Protein AF-A0A6M3JA55-F1 (afdb_monomer_lite)

Organism: NCBI:txid1070528

Foldseek 3Di:
DDDPPDDDPPPPPPDPPPPPPVPPPPPDPVVCPPPDPDDDPVNVPDPVNVVVVVVVVVVVVVVVVVVVVVVVVVVVVVVVVVVVVVVVVVVVVLVVLLVVLQVLLVVLLVCLVVDPDPDCRSVVSNVSSVCSNVVSVCSVVVVD

Radius of gyration: 35.01 Å; chains: 1; bounding box: 67×60×92 Å

pLDDT: mean 80.49, std 17.33, range [38.94, 96.62]

Secondary structure (DSSP, 8-state):
-----------------------------GGGTTS--SPPHHHHT-HHHHHHHHHHHHHHHHHHHHHHHHHHHHHHHHHHHHHHHHHHHHHHHHHHHHHHHHHHHHHHHHHGGG---SSSHHHHHHHHHHHHHHHHHHHHHHT-

Structure (mmCIF, N/CA/C/O backbone):
data_AF-A0A6M3JA55-F1
#
_entry.id   AF-A0A6M3JA55-F1
#
loop_
_atom_site.group_PDB
_atom_site.id
_atom_site.type_symbol
_atom_site.label_atom_id
_atom_site.label_alt_id
_atom_site.label_comp_id
_atom_site.label_asym_id
_atom_site.label_entity_id
_atom_site.label_seq_id
_atom_site.pdbx_PDB_ins_code
_atom_site.Cartn_x
_atom_site.Cartn_y
_atom_site.Cartn_z
_atom_site.occupancy
_atom_site.B_iso_or_equiv
_atom_site.auth_seq_id
_atom_site.auth_comp_id
_atom_site.auth_asym_id
_atom_site.auth_atom_id
_atom_site.pdbx_PDB_model_num
ATOM 1 N N . MET A 1 1 ? 15.552 -48.058 -23.854 1.00 38.94 1 MET A N 1
ATOM 2 C CA . MET A 1 1 ? 15.857 -47.638 -22.475 1.00 38.94 1 MET A CA 1
ATOM 3 C C . MET A 1 1 ? 15.820 -46.125 -22.479 1.00 38.94 1 MET A C 1
ATOM 5 O O . MET A 1 1 ? 16.683 -45.534 -23.103 1.00 38.94 1 MET A O 1
ATOM 9 N N . SER A 1 2 ? 14.646 -45.548 -22.254 1.00 44.78 2 SER A N 1
ATOM 10 C CA . SER A 1 2 ? 14.102 -45.167 -20.939 1.00 44.78 2 SER A CA 1
ATOM 11 C C . SER A 1 2 ? 14.480 -43.717 -20.673 1.00 44.78 2 SER A C 1
ATOM 13 O O . SER A 1 2 ? 15.647 -43.390 -20.516 1.00 44.78 2 SER A O 1
ATOM 15 N N . ILE A 1 3 ? 13.453 -42.883 -20.785 1.00 43.69 3 ILE A N 1
ATOM 16 C CA . ILE A 1 3 ? 13.431 -41.448 -20.543 1.00 43.69 3 ILE A CA 1
ATOM 17 C C . ILE A 1 3 ? 13.599 -41.263 -19.036 1.00 43.69 3 ILE A C 1
ATOM 19 O O . ILE A 1 3 ? 12.726 -41.697 -18.285 1.00 43.69 3 ILE A O 1
ATOM 23 N N . ASP A 1 4 ? 14.697 -40.645 -18.615 1.00 47.94 4 ASP A N 1
ATOM 24 C CA . ASP A 1 4 ? 14.838 -40.148 -17.250 1.00 47.94 4 ASP A CA 1
ATOM 25 C C . ASP A 1 4 ? 14.039 -38.840 -17.167 1.00 47.94 4 ASP A C 1
ATOM 27 O O . ASP A 1 4 ? 14.490 -37.768 -17.567 1.00 47.94 4 ASP A O 1
ATOM 31 N N . ASN A 1 5 ? 12.778 -38.977 -16.750 1.00 49.03 5 ASN A N 1
ATOM 32 C CA . ASN A 1 5 ? 11.976 -37.875 -16.239 1.00 49.03 5 ASN A CA 1
ATOM 33 C C . ASN A 1 5 ? 12.557 -37.518 -14.871 1.00 49.03 5 ASN A C 1
ATOM 35 O O . ASN A 1 5 ? 12.322 -38.244 -13.909 1.00 49.03 5 ASN A O 1
ATOM 39 N N . GLU A 1 6 ? 13.333 -36.439 -14.793 1.00 55.06 6 GLU A N 1
ATOM 40 C CA . GLU A 1 6 ? 13.647 -35.840 -13.501 1.00 55.06 6 GLU A CA 1
ATOM 41 C C . GLU A 1 6 ? 12.373 -35.209 -12.935 1.00 55.06 6 GLU A C 1
ATOM 43 O O . GLU A 1 6 ? 11.715 -34.377 -13.569 1.00 55.06 6 GLU A O 1
ATOM 48 N N . ASP A 1 7 ? 12.012 -35.712 -11.760 1.00 50.09 7 ASP A N 1
ATOM 49 C CA . ASP A 1 7 ? 10.853 -35.347 -10.973 1.00 50.09 7 ASP A CA 1
ATOM 50 C C . ASP A 1 7 ? 10.843 -33.842 -10.680 1.00 50.09 7 ASP A C 1
ATOM 52 O O . ASP A 1 7 ? 11.771 -33.273 -10.104 1.00 50.09 7 ASP A O 1
ATOM 56 N N . TYR A 1 8 ? 9.749 -33.192 -11.074 1.00 47.06 8 TYR A N 1
ATOM 57 C CA . TYR A 1 8 ? 9.390 -31.876 -10.575 1.00 47.06 8 TYR A CA 1
ATOM 58 C C . TYR A 1 8 ? 9.051 -32.019 -9.090 1.00 47.06 8 TYR A C 1
ATOM 60 O O . TYR A 1 8 ? 7.950 -32.453 -8.749 1.00 47.06 8 TYR A O 1
ATOM 68 N N . ASP A 1 9 ? 9.987 -31.641 -8.220 1.00 51.12 9 ASP A N 1
ATOM 69 C CA . ASP A 1 9 ? 9.715 -31.395 -6.806 1.00 51.12 9 ASP A CA 1
ATOM 70 C C . ASP A 1 9 ? 8.728 -30.224 -6.708 1.00 51.12 9 ASP A C 1
ATOM 72 O O . ASP A 1 9 ? 9.071 -29.039 -6.739 1.00 51.12 9 ASP A O 1
ATOM 76 N N . SER A 1 10 ? 7.447 -30.577 -6.672 1.00 53.84 10 SER A N 1
ATOM 77 C CA . SER A 1 10 ? 6.360 -29.698 -6.293 1.00 53.84 10 SER A CA 1
ATOM 78 C C . SER A 1 10 ? 6.483 -29.419 -4.797 1.00 53.84 10 SER A C 1
ATOM 80 O O . SER A 1 10 ? 5.834 -30.083 -3.984 1.00 53.84 10 SER A O 1
ATOM 82 N N . GLU A 1 11 ? 7.308 -28.442 -4.419 1.00 52.62 11 GLU A N 1
ATOM 83 C CA . GLU A 1 11 ? 7.148 -27.788 -3.122 1.00 52.62 11 GLU A CA 1
ATOM 84 C C . GLU A 1 11 ? 5.792 -27.080 -3.141 1.00 52.62 11 GLU A C 1
ATOM 86 O O . GLU A 1 11 ? 5.625 -25.976 -3.659 1.00 52.62 11 GLU A O 1
ATOM 91 N N . ALA A 1 12 ? 4.779 -27.794 -2.655 1.00 50.81 12 ALA A N 1
ATOM 92 C CA . ALA A 1 12 ? 3.484 -27.232 -2.356 1.00 50.81 12 ALA A CA 1
ATOM 93 C C . ALA A 1 12 ? 3.696 -26.119 -1.326 1.00 50.81 12 ALA A C 1
ATOM 95 O O . ALA A 1 12 ? 4.099 -26.381 -0.194 1.00 50.81 12 ALA A O 1
ATOM 96 N N . ASP A 1 13 ? 3.437 -24.888 -1.756 1.00 51.62 13 ASP A N 1
ATOM 97 C CA . ASP A 1 13 ? 3.311 -23.707 -0.913 1.00 51.62 13 ASP A CA 1
ATOM 98 C C . ASP A 1 13 ? 2.246 -24.002 0.153 1.00 51.62 13 ASP A C 1
ATOM 100 O O . ASP A 1 13 ? 1.041 -24.020 -0.115 1.00 51.62 13 ASP A O 1
ATOM 104 N N . VAL A 1 14 ? 2.700 -24.374 1.350 1.00 63.38 14 VAL A N 1
ATOM 105 C CA . VAL A 1 14 ? 1.822 -24.587 2.494 1.00 63.38 14 VAL A CA 1
ATOM 106 C C . VAL A 1 14 ? 1.384 -23.201 2.943 1.00 63.38 14 VAL A C 1
ATOM 108 O O . VAL A 1 14 ? 2.112 -22.522 3.669 1.00 63.38 1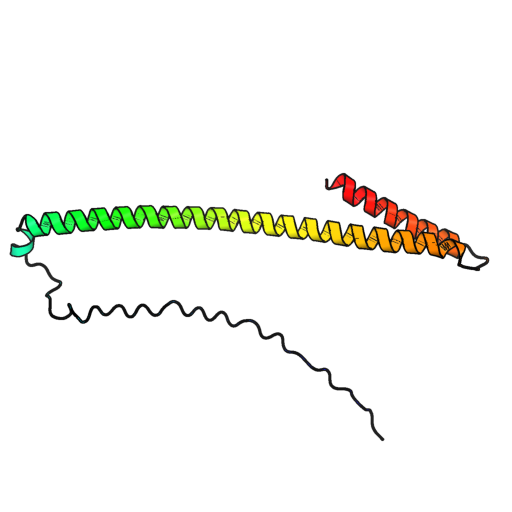4 VAL A O 1
ATOM 111 N N . GLU A 1 15 ? 0.189 -22.782 2.515 1.00 51.03 15 GLU A N 1
ATOM 112 C CA . GLU A 1 15 ? -0.483 -21.620 3.097 1.00 51.03 15 GLU A CA 1
ATOM 113 C C . GLU A 1 15 ? -0.423 -21.748 4.627 1.00 51.03 15 GLU A C 1
ATOM 115 O O . GLU A 1 15 ? -0.775 -22.810 5.164 1.00 51.03 15 GLU A O 1
ATOM 120 N N . PRO A 1 16 ? 0.010 -20.711 5.370 1.00 50.66 16 PRO A N 1
ATOM 121 C CA . PRO A 1 16 ? -0.103 -20.753 6.810 1.00 50.66 16 PRO A CA 1
ATOM 122 C C . PRO A 1 16 ? -1.596 -20.786 7.108 1.00 50.66 16 PRO A C 1
ATOM 124 O O . PRO A 1 16 ? -2.296 -19.783 6.957 1.00 50.66 16 PRO A O 1
ATOM 127 N N . ALA A 1 17 ? -2.088 -21.961 7.501 1.00 50.03 17 ALA A N 1
ATOM 128 C CA . ALA A 1 17 ? -3.404 -22.104 8.079 1.00 50.03 17 ALA A CA 1
ATOM 129 C C . ALA A 1 17 ? -3.480 -21.075 9.204 1.00 50.03 17 ALA A C 1
ATOM 131 O O . ALA A 1 17 ? -2.792 -21.196 10.221 1.00 50.03 17 ALA A O 1
ATOM 132 N N . SER A 1 18 ? -4.273 -20.030 8.976 1.00 47.06 18 SER A N 1
ATOM 133 C CA . SER A 1 18 ? -4.676 -19.080 9.995 1.00 47.06 18 SER A CA 1
ATOM 134 C C . SER A 1 18 ? -5.485 -19.869 11.015 1.00 47.06 18 SER A C 1
ATOM 136 O O . SER A 1 18 ? -6.711 -19.950 10.958 1.00 47.06 18 SER A O 1
ATOM 138 N N . ALA A 1 19 ? -4.777 -20.532 11.926 1.00 51.03 19 ALA A N 1
ATOM 139 C CA . ALA A 1 19 ? -5.308 -20.946 13.197 1.00 51.03 19 ALA A CA 1
ATOM 140 C C . ALA A 1 19 ? -5.547 -19.654 13.979 1.00 51.03 19 ALA A C 1
ATOM 142 O O . ALA A 1 19 ? -4.778 -19.273 14.860 1.00 51.03 19 ALA A O 1
ATOM 143 N N . GLU A 1 20 ? -6.639 -18.968 13.646 1.00 53.62 20 GLU A N 1
ATOM 144 C CA . GLU A 1 20 ? -7.366 -18.186 14.629 1.00 53.62 20 GLU A CA 1
ATOM 145 C C . GLU A 1 20 ? -7.901 -19.171 15.678 1.00 53.62 20 GLU A C 1
ATOM 147 O O . GLU A 1 20 ? -9.094 -19.455 15.766 1.00 53.62 20 GLU A O 1
ATOM 152 N N . GLU A 1 21 ? -7.012 -19.695 16.524 1.00 51.03 21 GLU A N 1
ATOM 153 C CA . GLU A 1 21 ? -7.396 -19.996 17.893 1.00 51.03 21 GLU A CA 1
ATOM 154 C C . GLU A 1 21 ? -7.663 -18.644 18.551 1.00 51.03 21 GLU A C 1
ATOM 156 O O . GLU A 1 21 ? -6.829 -18.061 19.245 1.00 51.03 21 GLU A O 1
ATOM 161 N N . ALA A 1 22 ? -8.871 -18.125 18.311 1.00 55.00 22 ALA A N 1
ATOM 162 C CA . ALA A 1 22 ? -9.489 -17.215 19.250 1.00 55.00 22 ALA A CA 1
ATOM 163 C C . ALA A 1 22 ? -9.284 -17.840 20.637 1.00 55.00 22 ALA A C 1
ATOM 165 O O . ALA A 1 22 ? -9.615 -19.020 20.813 1.00 55.00 22 ALA A O 1
ATOM 166 N N . PRO A 1 23 ? -8.703 -17.119 21.614 1.00 54.03 23 PRO A N 1
ATOM 167 C CA . PRO A 1 23 ? -8.445 -17.707 22.911 1.00 54.03 23 PRO A CA 1
ATOM 168 C C . PRO A 1 23 ? -9.779 -18.233 23.424 1.00 54.03 23 PRO A C 1
ATOM 170 O O . PRO A 1 23 ? -10.734 -17.469 23.578 1.00 54.03 23 PRO A O 1
ATOM 173 N N . HIS A 1 24 ? -9.868 -19.546 23.644 1.00 54.41 24 HIS A N 1
ATOM 174 C CA . HIS A 1 24 ? -10.991 -20.153 24.335 1.00 54.41 24 HIS A CA 1
ATOM 175 C C . HIS A 1 24 ? -11.020 -19.553 25.741 1.00 54.41 24 HIS A C 1
ATOM 177 O O . HIS A 1 24 ? -10.433 -20.088 26.684 1.00 54.41 24 HIS A O 1
ATOM 183 N N . ILE A 1 25 ? -11.700 -18.417 25.892 1.00 58.25 25 ILE A N 1
ATOM 184 C CA . ILE A 1 25 ? -12.013 -17.842 27.187 1.00 58.25 25 ILE A CA 1
ATOM 185 C C . ILE A 1 25 ? -13.006 -18.823 27.800 1.00 58.25 25 ILE A C 1
ATOM 187 O O . ILE A 1 25 ? -14.217 -18.714 27.617 1.00 58.25 25 ILE A O 1
ATOM 191 N N . LYS A 1 26 ? -12.491 -19.827 28.519 1.00 55.53 26 LYS A N 1
ATOM 192 C CA . LYS A 1 26 ? -13.270 -20.650 29.444 1.00 55.53 26 LYS A CA 1
ATOM 193 C C . LYS A 1 26 ? -13.756 -19.733 30.564 1.00 55.53 26 LYS A C 1
ATOM 195 O O . LYS A 1 26 ? -13.240 -19.747 31.678 1.00 55.53 26 LYS A O 1
ATOM 200 N N . SER A 1 27 ? -14.759 -18.913 30.268 1.00 61.44 27 SER A N 1
ATOM 201 C CA . SER A 1 27 ? -15.501 -18.172 31.271 1.00 61.44 27 SER A CA 1
ATOM 202 C C . SER A 1 27 ? -16.433 -19.156 31.953 1.00 61.44 27 SER A C 1
ATOM 204 O O . SER A 1 27 ? -17.610 -19.282 31.637 1.00 61.44 27 SER A O 1
ATOM 206 N N . SER A 1 28 ? -15.897 -19.896 32.911 1.00 56.88 28 SER A N 1
ATOM 207 C CA . SER A 1 28 ? -16.742 -20.401 33.975 1.00 56.88 28 SER A CA 1
ATOM 208 C C . SER A 1 28 ? -16.093 -19.984 35.274 1.00 56.88 28 SER A C 1
ATOM 210 O O . SER A 1 28 ? -15.200 -20.653 35.797 1.00 56.88 28 SER A O 1
ATOM 212 N N . ARG A 1 29 ? -16.554 -18.850 35.801 1.00 59.53 29 ARG A N 1
ATOM 213 C CA . ARG A 1 29 ? -16.411 -18.474 37.208 1.00 59.53 29 ARG A CA 1
ATOM 214 C C . ARG A 1 29 ? -17.176 -19.505 38.065 1.00 59.53 29 ARG A C 1
ATOM 216 O O . ARG A 1 29 ? -18.155 -19.186 38.725 1.00 59.53 29 ARG A O 1
ATOM 223 N N . LYS A 1 30 ? -16.741 -20.774 38.054 1.00 59.25 30 LYS A N 1
ATOM 224 C CA . LYS A 1 30 ? -17.319 -21.880 38.842 1.00 59.25 30 LYS A CA 1
ATOM 225 C C . LYS A 1 30 ? -17.316 -21.565 40.339 1.00 59.25 30 LYS A C 1
ATOM 227 O O . LYS A 1 30 ? -18.211 -22.017 41.047 1.00 59.25 30 LYS A O 1
ATOM 232 N N . ALA A 1 31 ? -16.377 -20.731 40.790 1.00 59.28 31 ALA A N 1
ATOM 233 C CA . ALA A 1 31 ? -16.273 -20.244 42.163 1.00 59.28 31 ALA A CA 1
ATOM 234 C C . ALA A 1 31 ? -17.512 -19.467 42.656 1.00 59.28 31 ALA A C 1
ATOM 236 O O . ALA A 1 31 ? -17.760 -19.443 43.855 1.00 59.28 31 ALA A O 1
ATOM 237 N N . PHE A 1 32 ? -18.320 -18.894 41.754 1.00 56.81 32 PHE A N 1
ATOM 238 C CA . PHE A 1 32 ? -19.531 -18.137 42.102 1.00 56.81 32 PHE A CA 1
ATOM 239 C C . PHE A 1 32 ? -20.828 -18.830 41.665 1.00 56.81 32 PHE A C 1
ATOM 241 O O . PHE A 1 32 ? -21.899 -18.257 41.800 1.00 56.81 32 PHE A O 1
ATOM 248 N N . SER A 1 33 ? -20.758 -20.079 41.189 1.00 60.91 33 SER A N 1
ATOM 249 C CA . SER A 1 33 ? -21.935 -20.846 40.732 1.00 60.91 33 SER A CA 1
ATOM 250 C C . SER A 1 33 ? -22.994 -21.094 41.816 1.00 60.91 33 SER A C 1
ATOM 252 O O . SER A 1 33 ? -24.127 -21.430 41.494 1.00 60.91 33 SER A O 1
ATOM 254 N N . LYS A 1 34 ? -22.628 -20.929 43.095 1.00 57.50 34 LYS A N 1
ATOM 255 C CA . LYS A 1 34 ? -23.522 -21.053 44.256 1.00 57.50 34 LYS A CA 1
ATOM 256 C C . LYS A 1 34 ? -24.022 -19.709 44.804 1.00 57.50 34 LYS A C 1
ATOM 258 O O . LYS A 1 34 ? -24.798 -19.716 45.754 1.00 57.50 34 LYS A O 1
ATOM 263 N N . LEU A 1 35 ? -23.573 -18.575 44.257 1.00 58.47 35 LEU A N 1
ATOM 264 C CA . LEU A 1 35 ? -24.121 -17.264 44.604 1.00 58.47 35 LEU A CA 1
ATOM 265 C C . LEU A 1 35 ? -25.365 -17.023 43.738 1.00 58.47 35 LEU A C 1
ATOM 267 O O . LEU A 1 35 ? -25.275 -17.095 42.512 1.00 58.47 35 LEU A O 1
ATOM 271 N N . ALA A 1 36 ? -26.511 -16.731 44.357 1.00 59.53 36 ALA A N 1
ATOM 272 C CA . ALA A 1 36 ? -27.687 -16.284 43.618 1.00 59.53 36 ALA A CA 1
ATOM 273 C C . ALA A 1 36 ? -27.311 -15.007 42.850 1.00 59.53 36 ALA A C 1
ATOM 275 O O . ALA A 1 36 ? -26.926 -14.005 43.447 1.00 59.53 36 ALA A O 1
ATOM 276 N N . THR A 1 37 ? -27.333 -15.075 41.517 1.00 61.94 37 THR A N 1
ATOM 277 C CA . THR A 1 37 ? -27.053 -13.910 40.656 1.00 61.94 37 THR A CA 1
ATOM 278 C C . THR A 1 37 ? -28.235 -12.935 40.662 1.00 61.94 37 THR A C 1
ATOM 280 O O . THR A 1 37 ? -28.085 -11.763 40.328 1.00 61.94 37 THR A O 1
ATOM 283 N N . GLU A 1 38 ? -29.404 -13.418 41.077 1.00 70.31 38 GLU A N 1
ATOM 284 C CA . GLU A 1 38 ? -30.617 -12.636 41.250 1.00 70.31 38 GLU A CA 1
ATOM 285 C C . GLU A 1 38 ? -30.562 -11.872 42.575 1.00 70.31 38 GLU A C 1
ATOM 287 O O . GLU A 1 38 ? -30.456 -12.457 43.653 1.00 70.31 38 GLU A O 1
ATOM 292 N N . LEU A 1 39 ? -30.627 -10.548 42.478 1.00 69.12 39 LEU A N 1
ATOM 293 C CA . LEU A 1 39 ? -30.821 -9.672 43.625 1.00 69.12 39 LEU A CA 1
ATOM 294 C C . LEU A 1 39 ? -32.309 -9.656 43.977 1.00 69.12 39 LEU A C 1
ATOM 296 O O . LEU A 1 39 ? -33.142 -9.408 43.106 1.00 69.12 39 LEU A O 1
ATOM 300 N N . SER A 1 40 ? -32.648 -9.893 45.244 1.00 77.44 40 SER A N 1
ATOM 301 C CA . SER A 1 40 ? -34.023 -9.711 45.715 1.00 77.44 40 SER A CA 1
ATOM 302 C C . SER A 1 40 ? -34.342 -8.218 45.893 1.00 77.44 40 SER A C 1
ATOM 304 O O . SER A 1 40 ? -33.440 -7.405 46.108 1.00 77.44 40 SER A O 1
ATOM 306 N N . ASP A 1 41 ? -35.623 -7.832 45.885 1.00 74.38 41 ASP A N 1
ATOM 307 C CA . ASP A 1 41 ? -36.039 -6.428 46.084 1.00 74.38 41 ASP A CA 1
ATOM 308 C C . ASP A 1 41 ? -35.538 -5.828 47.412 1.00 74.38 41 ASP A C 1
ATOM 310 O O . ASP A 1 41 ? -35.300 -4.621 47.528 1.00 74.38 41 ASP A O 1
ATOM 314 N N . LYS A 1 42 ? -35.325 -6.677 48.425 1.00 76.44 42 LYS A N 1
ATOM 315 C CA . LYS A 1 42 ? -34.753 -6.282 49.721 1.00 76.44 42 LYS A CA 1
ATOM 316 C C . LYS A 1 42 ? -33.273 -5.915 49.604 1.00 76.44 42 LYS A C 1
ATOM 318 O O . LYS A 1 42 ? -32.841 -4.949 50.230 1.00 76.44 42 LYS A O 1
ATOM 323 N N . ASP A 1 43 ? -32.520 -6.638 48.778 1.00 74.88 43 ASP A N 1
ATOM 324 C CA . ASP A 1 43 ? -31.102 -6.370 48.520 1.00 74.88 43 ASP A CA 1
ATOM 325 C C . ASP A 1 43 ? -30.930 -5.138 47.625 1.00 74.88 43 ASP A C 1
ATOM 327 O O . ASP A 1 43 ? -30.057 -4.308 47.874 1.00 74.88 43 ASP A O 1
ATOM 331 N N . LEU A 1 44 ? -31.818 -4.957 46.641 1.00 78.19 44 LEU A N 1
ATOM 332 C CA . LEU A 1 44 ? -31.869 -3.760 45.792 1.00 78.19 44 LEU A CA 1
ATOM 333 C C . LEU A 1 44 ? -32.229 -2.493 46.569 1.00 78.19 44 LEU A C 1
ATOM 335 O O . LEU A 1 44 ? -31.796 -1.406 46.196 1.00 78.19 44 LEU A O 1
ATOM 339 N N . SER A 1 45 ? -32.982 -2.615 47.661 1.00 81.56 45 SER A N 1
ATOM 340 C CA . SER A 1 45 ? -33.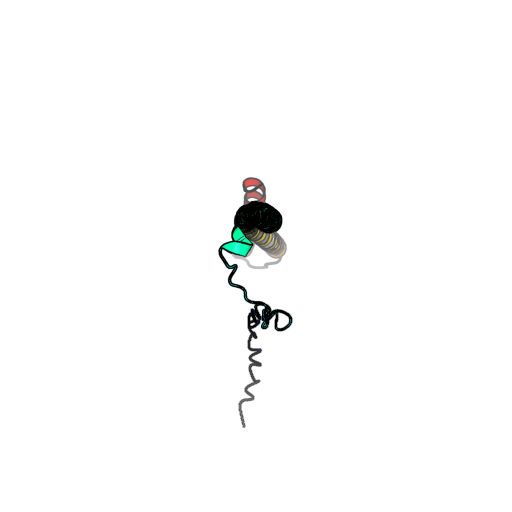313 -1.492 48.546 1.00 81.56 45 SER A CA 1
ATOM 341 C C . SER A 1 45 ? -32.127 -1.050 49.420 1.00 81.56 45 SER A C 1
ATOM 343 O O . SER A 1 45 ? -32.173 0.014 50.040 1.00 81.56 45 SER A O 1
ATOM 345 N N . SER A 1 46 ? -31.044 -1.836 49.471 1.00 88.44 46 SER A N 1
ATOM 346 C CA . SER A 1 46 ? -29.829 -1.491 50.209 1.00 88.44 46 SER A CA 1
ATOM 347 C C . SER A 1 46 ? -28.990 -0.457 49.457 1.00 88.44 46 SER A C 1
ATOM 349 O O . SER A 1 46 ? -28.527 -0.684 48.337 1.00 88.44 46 SER A O 1
ATOM 351 N N . SER A 1 47 ? -28.697 0.669 50.117 1.00 88.25 47 SER A N 1
ATOM 352 C CA . SER A 1 47 ? -27.859 1.741 49.555 1.00 88.25 47 SER A CA 1
ATOM 353 C C . SER A 1 47 ? -26.463 1.255 49.131 1.00 88.25 47 SER A C 1
ATOM 355 O O . SER A 1 47 ? -25.899 1.773 48.167 1.00 88.25 47 SER A O 1
ATOM 357 N N . GLY A 1 48 ? -25.907 0.243 49.810 1.00 89.00 48 GLY A N 1
ATOM 358 C CA . GLY A 1 48 ? -24.606 -0.333 49.457 1.00 89.00 48 GLY A CA 1
ATOM 359 C C . GLY A 1 48 ? -24.620 -1.043 48.102 1.00 89.00 48 GLY A C 1
ATOM 360 O O . GLY A 1 48 ? -23.727 -0.820 47.286 1.00 89.00 48 GLY A O 1
ATOM 361 N N . VAL A 1 49 ? -25.665 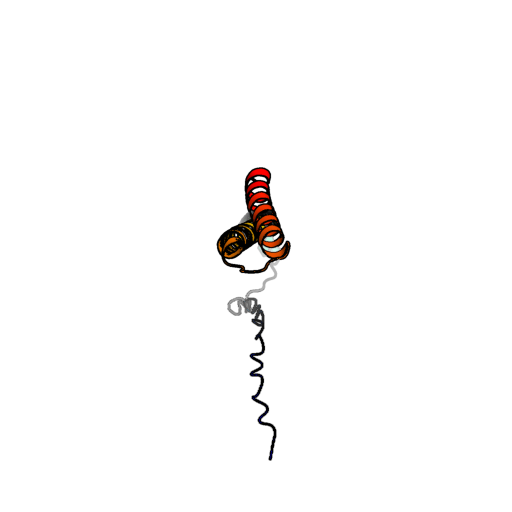-1.834 47.834 1.00 87.69 49 VAL A N 1
ATOM 362 C CA . VAL A 1 49 ? -25.835 -2.561 46.565 1.00 87.69 49 VAL A CA 1
ATOM 363 C C . VAL A 1 49 ? -26.088 -1.582 45.419 1.00 87.69 49 VAL A C 1
ATOM 365 O O . VAL A 1 49 ? -25.447 -1.690 44.378 1.00 87.69 49 VAL A O 1
ATOM 368 N N . GLN A 1 50 ? -26.934 -0.567 45.627 1.00 85.94 50 GLN A N 1
ATOM 369 C CA . GLN A 1 50 ? -27.200 0.468 44.619 1.00 85.94 50 GLN A CA 1
ATOM 370 C C . GLN A 1 50 ? -25.932 1.237 44.223 1.00 85.94 50 GLN A C 1
ATOM 372 O O . GLN A 1 50 ? -25.663 1.414 43.037 1.00 85.94 50 GLN A O 1
ATOM 377 N N . LYS A 1 51 ? -25.115 1.659 45.200 1.00 90.56 51 LYS A N 1
ATOM 378 C CA . LYS A 1 51 ? -23.844 2.355 44.931 1.00 90.56 51 LYS A CA 1
ATOM 379 C C . LYS A 1 51 ? -22.825 1.453 44.238 1.00 90.56 51 LYS A C 1
ATOM 381 O O . LYS A 1 51 ? -22.108 1.930 43.365 1.00 90.56 51 LYS A O 1
ATOM 386 N N . MET A 1 52 ? -22.770 0.170 44.603 1.00 91.44 52 MET A N 1
ATOM 387 C CA . MET A 1 52 ? -21.901 -0.811 43.949 1.00 91.44 52 MET A CA 1
ATOM 388 C C . MET A 1 52 ? -22.293 -1.009 42.481 1.00 91.44 52 MET A C 1
ATOM 390 O O . MET A 1 52 ? -21.429 -0.939 41.611 1.00 91.44 52 MET A O 1
ATOM 394 N N . LEU A 1 53 ? -23.584 -1.219 42.200 1.00 89.94 53 LEU A N 1
ATOM 395 C CA . LEU A 1 53 ? -24.088 -1.373 40.834 1.00 89.94 53 LEU A CA 1
ATOM 396 C C . LEU A 1 53 ? -23.843 -0.114 40.006 1.00 89.94 53 LEU A C 1
ATOM 398 O O . LEU A 1 53 ? -23.371 -0.213 38.880 1.00 89.94 53 LEU A O 1
ATOM 402 N N . LEU A 1 54 ? -24.099 1.066 40.574 1.00 93.12 54 LEU A N 1
ATOM 403 C CA . LEU A 1 54 ? -23.859 2.333 39.891 1.00 93.12 54 LEU A CA 1
ATOM 404 C C . LEU A 1 54 ? -22.369 2.534 39.576 1.00 93.12 54 LEU A C 1
ATOM 406 O O . LEU A 1 54 ? -22.026 2.880 38.450 1.00 93.12 54 LEU A O 1
ATOM 410 N N . ALA A 1 55 ? -21.477 2.242 40.528 1.00 93.81 55 ALA A N 1
ATOM 411 C CA . ALA A 1 55 ? -20.035 2.293 40.298 1.00 93.81 55 ALA A CA 1
ATOM 412 C C . ALA A 1 55 ? -19.589 1.316 39.198 1.00 93.81 55 ALA A C 1
ATOM 414 O O . ALA A 1 55 ? -18.742 1.658 38.371 1.00 93.81 55 ALA A O 1
ATOM 415 N N . GLU A 1 56 ? -20.173 0.118 39.160 1.00 94.25 56 GLU A N 1
ATOM 416 C CA . GLU A 1 56 ? -19.851 -0.888 38.152 1.00 94.25 56 GLU A CA 1
ATOM 417 C C . GLU A 1 56 ? -20.376 -0.510 36.763 1.00 94.25 56 GLU A C 1
ATOM 419 O O . GLU A 1 56 ? -19.656 -0.671 35.779 1.00 94.25 56 GLU A O 1
ATOM 424 N N . ILE A 1 57 ? -21.576 0.071 36.676 1.00 94.19 57 ILE A N 1
ATOM 425 C CA . ILE A 1 57 ? -22.119 0.633 35.433 1.00 94.19 57 ILE A CA 1
ATOM 426 C C . ILE A 1 57 ? -21.192 1.735 34.918 1.00 94.19 57 ILE A C 1
ATOM 428 O O . ILE A 1 57 ? -20.725 1.644 33.787 1.00 94.19 57 ILE A O 1
ATOM 432 N N . THR A 1 58 ? -20.814 2.705 35.756 1.00 95.56 58 THR A N 1
ATOM 433 C CA . THR A 1 58 ? -19.887 3.779 35.358 1.00 95.56 58 THR A CA 1
ATOM 434 C C . THR A 1 58 ? -18.524 3.234 34.916 1.00 95.56 58 THR A C 1
ATOM 436 O O . THR A 1 58 ? -17.914 3.736 33.964 1.00 95.56 58 THR A O 1
ATOM 439 N N . ARG A 1 59 ? -18.027 2.178 35.575 1.00 95.38 59 ARG A N 1
ATOM 440 C CA . ARG A 1 59 ? -16.789 1.492 35.181 1.00 95.38 59 ARG A CA 1
ATOM 441 C C . ARG A 1 59 ? -16.925 0.836 33.806 1.00 95.38 59 ARG A C 1
ATOM 443 O O . ARG A 1 59 ? -15.998 0.945 33.000 1.00 95.38 59 ARG A O 1
ATOM 450 N N . LEU A 1 60 ? -18.044 0.157 33.550 1.00 95.94 60 LEU A N 1
ATOM 451 C CA . LEU A 1 60 ? -18.338 -0.501 32.277 1.00 95.94 60 LEU A CA 1
ATOM 452 C C . LEU A 1 60 ? -18.526 0.518 31.152 1.00 95.94 60 LEU A C 1
ATOM 454 O O . LEU A 1 60 ? -17.894 0.365 30.115 1.00 95.94 60 LEU A O 1
ATOM 458 N N . GLU A 1 61 ? -19.278 1.594 31.371 1.00 96.06 61 GLU A N 1
ATOM 459 C CA . GLU A 1 61 ? -19.434 2.700 30.414 1.00 96.06 61 GLU A CA 1
ATOM 460 C C . GLU A 1 61 ? -18.076 3.304 30.038 1.00 96.06 61 GLU A C 1
ATOM 462 O O . GLU A 1 61 ? -17.745 3.445 28.861 1.00 96.06 61 GLU A O 1
ATOM 467 N N . SER A 1 62 ? -17.223 3.566 31.033 1.00 95.19 62 SER A N 1
ATOM 468 C CA . SER A 1 62 ? -15.862 4.061 30.796 1.00 95.19 62 SER A CA 1
ATOM 469 C C . SER A 1 62 ? -14.997 3.055 30.026 1.00 95.19 62 SER A C 1
ATOM 471 O O . SER A 1 62 ? -14.117 3.439 29.254 1.00 95.19 62 SER A O 1
ATOM 473 N N . ALA A 1 63 ? -15.197 1.752 30.243 1.00 95.12 63 ALA A N 1
ATOM 474 C CA . ALA A 1 63 ? -14.498 0.709 29.499 1.00 95.12 63 ALA A CA 1
ATOM 475 C C . ALA A 1 63 ? -14.975 0.631 28.043 1.00 95.12 63 ALA A C 1
ATOM 477 O O . ALA A 1 63 ? -14.127 0.554 27.156 1.00 95.12 63 ALA A O 1
ATOM 478 N N . VAL A 1 64 ? -16.286 0.720 27.805 1.00 96.25 64 VAL A N 1
ATOM 479 C CA . VAL A 1 64 ? -16.889 0.747 26.465 1.00 96.25 64 VAL A CA 1
ATOM 480 C C . VAL A 1 64 ? -16.380 1.952 25.681 1.00 96.25 64 VAL A C 1
ATOM 482 O O . VAL A 1 64 ? -15.815 1.768 24.608 1.00 96.25 64 VAL A O 1
ATOM 485 N N . LEU A 1 65 ? -16.434 3.157 26.256 1.00 96.19 65 LEU A N 1
ATOM 486 C CA . LEU A 1 65 ? -15.935 4.373 25.601 1.00 96.19 65 LEU A CA 1
ATOM 487 C C . LEU A 1 65 ? -14.453 4.268 25.212 1.00 96.19 65 LEU A C 1
ATOM 489 O O . LEU A 1 65 ? -14.046 4.689 24.128 1.00 96.19 65 LEU A O 1
ATOM 493 N N . ARG A 1 66 ? -13.621 3.680 26.082 1.00 94.88 66 ARG A N 1
ATOM 494 C CA . ARG A 1 66 ? -12.208 3.435 25.756 1.00 94.88 66 ARG A CA 1
ATOM 495 C C . ARG A 1 66 ? -12.056 2.418 24.631 1.00 94.88 66 ARG A C 1
ATOM 497 O O . ARG A 1 66 ? -11.250 2.648 23.733 1.00 94.88 66 ARG A O 1
ATOM 504 N N . ALA A 1 67 ? -12.799 1.315 24.683 1.00 95.19 67 ALA A N 1
ATOM 505 C CA . ALA A 1 67 ? -12.740 0.262 23.676 1.00 95.19 67 ALA A CA 1
ATOM 506 C C . ALA A 1 67 ? -13.165 0.779 22.294 1.00 95.19 67 ALA A C 1
ATOM 508 O O . ALA A 1 67 ? -12.446 0.563 21.322 1.00 95.19 67 ALA A O 1
ATOM 509 N N . GLU A 1 68 ? -14.258 1.538 22.216 1.00 95.56 68 GLU A N 1
ATOM 510 C CA . GLU A 1 68 ? -14.705 2.196 20.982 1.00 95.56 68 GLU A CA 1
ATOM 511 C C . GLU A 1 68 ? -13.655 3.180 20.454 1.00 95.56 68 GLU A C 1
ATOM 513 O O . GLU A 1 68 ? -13.348 3.194 19.260 1.00 95.56 68 GLU A O 1
ATOM 518 N N . GLY A 1 69 ? -13.027 3.952 21.348 1.00 94.62 69 GLY A N 1
ATOM 519 C CA . GLY A 1 69 ? -11.920 4.835 20.991 1.00 94.62 69 GLY A CA 1
ATOM 520 C C . GLY A 1 69 ? -10.721 4.089 20.393 1.00 94.62 69 GLY A C 1
ATOM 521 O O . GLY A 1 69 ? -10.126 4.560 19.422 1.00 94.62 69 GLY A O 1
ATOM 522 N N . PHE A 1 70 ? -10.366 2.921 20.937 1.00 95.88 70 PHE A N 1
ATOM 523 C CA . PHE A 1 70 ? -9.316 2.071 20.370 1.00 95.88 70 PHE A CA 1
ATOM 524 C C . PHE A 1 70 ? -9.726 1.457 19.031 1.00 95.88 70 PHE A C 1
ATOM 526 O O . PHE A 1 70 ? -8.917 1.473 18.107 1.00 95.88 70 PHE A O 1
ATOM 533 N N . ALA A 1 71 ? -10.967 0.984 18.895 1.00 95.50 71 ALA A N 1
ATOM 534 C CA . ALA A 1 71 ? -11.476 0.420 17.648 1.00 95.50 71 ALA A CA 1
ATOM 535 C C . ALA A 1 71 ? -11.436 1.450 16.508 1.00 95.50 71 ALA A C 1
ATOM 537 O O . ALA A 1 71 ? -10.918 1.167 15.430 1.00 95.50 71 ALA A O 1
ATOM 538 N N . MET A 1 72 ? -11.884 2.685 16.760 1.00 95.50 72 MET A N 1
ATOM 539 C CA . MET A 1 72 ? -11.808 3.758 15.762 1.00 95.50 72 MET A CA 1
ATOM 540 C C . MET A 1 72 ? -10.367 4.077 15.352 1.00 95.50 72 MET A C 1
ATOM 542 O O . MET A 1 72 ? -10.084 4.220 14.163 1.00 95.50 72 MET A O 1
ATOM 546 N N . LYS A 1 73 ? -9.442 4.165 16.317 1.00 95.50 73 LYS A N 1
ATOM 547 C CA . LYS A 1 73 ? -8.019 4.399 16.024 1.00 95.50 73 LYS A CA 1
ATOM 548 C C . LYS A 1 73 ? -7.421 3.262 15.207 1.00 95.50 73 LYS A C 1
ATOM 550 O O . LYS A 1 73 ? -6.742 3.534 14.226 1.00 95.50 73 LYS A O 1
ATOM 555 N N . PHE A 1 74 ? -7.718 2.019 15.578 1.00 96.62 74 PHE A N 1
ATOM 556 C CA . PHE A 1 74 ? -7.281 0.841 14.842 1.00 96.62 74 PHE A CA 1
ATOM 557 C C . PHE A 1 74 ? -7.765 0.889 13.391 1.00 96.62 74 PHE A C 1
ATOM 559 O O . PHE A 1 74 ? -6.950 0.790 12.484 1.00 96.62 74 PHE A O 1
ATOM 566 N N . HIS A 1 75 ? -9.054 1.147 13.155 1.00 96.25 75 HIS A N 1
ATOM 567 C CA . HIS A 1 75 ? -9.592 1.239 11.797 1.00 96.25 75 HIS A CA 1
ATOM 568 C C . HIS A 1 75 ? -9.004 2.397 10.985 1.00 96.25 75 HIS A C 1
ATOM 570 O O . HIS A 1 75 ? -8.829 2.261 9.776 1.00 96.25 75 HIS A O 1
ATOM 576 N N . ASN A 1 76 ? -8.695 3.534 11.612 1.00 96.12 76 ASN A N 1
ATOM 577 C CA . ASN A 1 76 ? -8.030 4.636 10.919 1.00 96.12 76 ASN A CA 1
ATOM 578 C C . ASN A 1 76 ? -6.593 4.269 10.535 1.00 96.12 76 ASN A C 1
ATOM 580 O O . ASN A 1 76 ? -6.216 4.434 9.378 1.00 96.12 76 ASN A O 1
ATOM 584 N N . SER A 1 77 ? -5.818 3.717 11.471 1.00 94.94 77 SER A N 1
ATOM 585 C CA . SER A 1 77 ? -4.445 3.285 11.203 1.00 94.94 77 SER A CA 1
ATOM 586 C C . SER A 1 77 ? -4.377 2.148 10.185 1.00 94.94 77 SER A C 1
ATOM 588 O O . SER A 1 77 ? -3.497 2.155 9.332 1.00 94.94 77 SER A O 1
ATOM 590 N N . ASP A 1 78 ? -5.314 1.203 10.226 1.00 95.94 78 ASP A N 1
ATOM 591 C CA . ASP A 1 78 ? -5.402 0.112 9.254 1.00 95.94 78 ASP A CA 1
ATOM 592 C C . ASP A 1 78 ? -5.679 0.642 7.837 1.00 95.94 78 ASP A C 1
ATOM 594 O O . ASP A 1 78 ? -4.975 0.292 6.888 1.00 95.94 78 ASP A O 1
ATOM 598 N N . LYS A 1 79 ? -6.612 1.596 7.698 1.00 95.81 79 LYS A N 1
ATOM 599 C CA . LYS A 1 79 ? -6.872 2.284 6.421 1.00 95.81 79 LYS A CA 1
ATOM 600 C C . LYS A 1 79 ? -5.645 3.031 5.906 1.00 95.81 79 LYS A C 1
ATOM 602 O O . LYS A 1 79 ? -5.316 2.924 4.726 1.00 95.81 79 LYS A O 1
ATOM 607 N N . GLU A 1 80 ? -4.967 3.787 6.766 1.00 95.44 80 GLU A N 1
ATOM 608 C CA . GLU A 1 80 ? -3.736 4.489 6.392 1.00 95.44 80 GLU A CA 1
ATOM 609 C C . GLU A 1 80 ? -2.646 3.506 5.959 1.00 95.44 80 GLU A C 1
ATOM 611 O O . GLU A 1 80 ? -1.997 3.720 4.936 1.00 95.44 80 GLU A O 1
ATOM 616 N N . CYS A 1 81 ? -2.492 2.392 6.677 1.00 94.81 81 CYS A N 1
ATOM 617 C CA . CYS A 1 81 ? -1.533 1.346 6.344 1.00 94.81 81 CYS A CA 1
ATOM 618 C C . CYS A 1 81 ? -1.844 0.707 4.983 1.00 94.81 81 CYS A C 1
ATOM 620 O O . CYS A 1 81 ? -0.939 0.534 4.167 1.00 94.81 81 CYS A O 1
ATOM 622 N N . ALA A 1 82 ? -3.117 0.431 4.689 1.00 93.94 82 ALA A N 1
ATOM 623 C CA . ALA A 1 82 ? -3.543 -0.082 3.389 1.00 93.94 82 ALA A CA 1
ATOM 624 C C . ALA A 1 82 ? -3.222 0.899 2.246 1.00 93.94 82 ALA A C 1
ATOM 626 O O . ALA A 1 82 ? -2.661 0.500 1.225 1.00 93.94 82 ALA A O 1
ATOM 627 N N . VAL A 1 83 ? -3.501 2.195 2.435 1.00 94.75 83 VAL A N 1
ATOM 628 C CA . VAL A 1 83 ? -3.171 3.240 1.449 1.00 94.75 83 VAL A CA 1
ATOM 629 C C . VAL A 1 83 ? -1.659 3.356 1.242 1.00 94.75 83 VAL A C 1
ATOM 631 O O . VAL A 1 83 ? -1.199 3.483 0.107 1.00 94.75 83 VAL A O 1
ATOM 634 N N . LEU A 1 84 ? -0.874 3.324 2.321 1.00 93.25 84 LEU A N 1
ATOM 635 C CA . LEU A 1 84 ? 0.584 3.412 2.252 1.00 93.25 84 LEU A CA 1
ATOM 636 C C . LEU A 1 84 ? 1.194 2.193 1.558 1.00 93.25 84 LEU A C 1
ATOM 638 O O . LEU A 1 84 ? 2.035 2.376 0.682 1.00 93.25 84 LEU A O 1
ATOM 642 N N . ARG A 1 85 ? 0.723 0.979 1.866 1.00 93.06 85 ARG A N 1
ATOM 643 C CA . ARG A 1 85 ? 1.163 -0.248 1.183 1.00 93.06 85 ARG A CA 1
ATOM 644 C C . ARG A 1 85 ? 0.900 -0.200 -0.315 1.00 93.06 85 ARG A C 1
ATOM 646 O O . ARG A 1 85 ? 1.735 -0.634 -1.102 1.00 93.06 85 ARG A O 1
ATOM 653 N N . GLU A 1 86 ? -0.236 0.345 -0.735 1.00 90.81 86 GLU A N 1
ATOM 654 C CA . GLU A 1 86 ? -0.536 0.447 -2.165 1.00 90.81 86 GLU A CA 1
ATOM 655 C C . GLU A 1 86 ? 0.374 1.464 -2.878 1.00 90.81 86 GLU A C 1
ATOM 657 O O . GLU A 1 86 ? 0.862 1.224 -3.987 1.00 90.81 86 GLU A O 1
ATOM 662 N N . LYS A 1 87 ? 0.696 2.577 -2.208 1.00 89.25 87 LYS A N 1
ATOM 663 C CA . LYS A 1 87 ? 1.694 3.540 -2.699 1.00 89.25 87 LYS A CA 1
ATOM 664 C C . LYS A 1 87 ? 3.098 2.933 -2.759 1.00 89.25 87 LYS A C 1
ATOM 666 O O . LYS A 1 87 ? 3.818 3.171 -3.728 1.00 89.25 87 LYS A O 1
ATOM 671 N N . GLU A 1 88 ? 3.472 2.130 -1.767 1.00 91.06 88 GLU A N 1
ATOM 672 C CA . GLU A 1 88 ? 4.764 1.445 -1.697 1.00 91.06 88 GLU A CA 1
ATOM 673 C C . GLU A 1 88 ? 4.958 0.474 -2.866 1.00 91.06 88 GLU A C 1
ATOM 675 O O . GLU A 1 88 ? 5.993 0.528 -3.526 1.00 91.06 88 GLU A O 1
ATOM 680 N N . LYS A 1 89 ? 3.948 -0.337 -3.215 1.00 88.56 89 LYS A N 1
ATOM 681 C CA . LYS A 1 89 ? 4.013 -1.215 -4.402 1.00 88.56 89 LYS A CA 1
ATOM 682 C C . LYS A 1 89 ? 4.323 -0.434 -5.679 1.00 88.56 89 LYS A C 1
ATOM 684 O O . LYS A 1 89 ? 5.134 -0.863 -6.497 1.00 88.56 89 LYS A O 1
ATOM 689 N N . THR A 1 90 ? 3.700 0.734 -5.840 1.00 85.56 90 THR A N 1
ATOM 690 C CA . THR A 1 90 ? 3.939 1.608 -6.998 1.00 85.56 90 THR A CA 1
ATOM 691 C C . THR A 1 90 ? 5.368 2.155 -7.008 1.00 85.56 90 THR A C 1
ATOM 693 O O . THR A 1 90 ? 5.975 2.276 -8.077 1.00 85.56 90 THR A O 1
ATOM 696 N N . PHE A 1 91 ? 5.912 2.476 -5.832 1.00 87.06 91 PHE A N 1
ATOM 697 C CA . PHE A 1 91 ? 7.290 2.932 -5.675 1.00 87.06 91 PHE A CA 1
ATOM 698 C C . PHE A 1 91 ? 8.292 1.815 -5.999 1.00 87.06 91 PHE A C 1
ATOM 700 O O . PHE A 1 91 ? 9.159 2.015 -6.849 1.00 87.06 91 PHE A O 1
ATOM 707 N N . LEU A 1 92 ? 8.103 0.620 -5.428 1.00 88.81 92 LEU A N 1
ATOM 708 C CA . LEU A 1 92 ? 8.930 -0.560 -5.698 1.00 88.81 92 LEU A CA 1
ATOM 709 C C . LEU A 1 92 ? 8.930 -0.924 -7.184 1.00 88.81 92 LEU A C 1
ATOM 711 O O . LEU A 1 92 ? 9.991 -1.124 -7.770 1.00 88.81 92 LEU A O 1
ATOM 715 N N . PHE A 1 93 ? 7.760 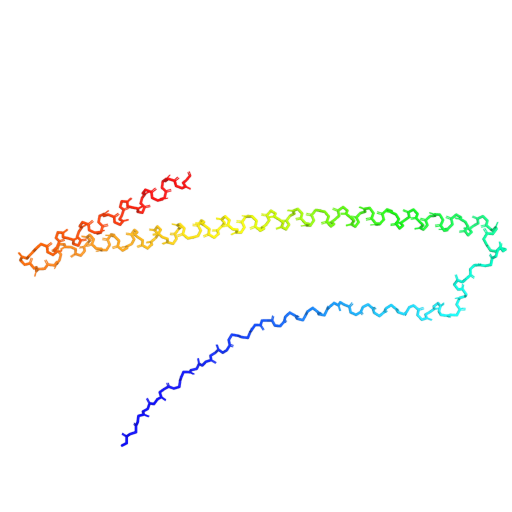-0.938 -7.830 1.00 87.50 93 PHE A N 1
ATOM 716 C CA . PHE A 1 93 ? 7.678 -1.180 -9.271 1.00 87.50 93 PHE A CA 1
ATOM 717 C C . PHE A 1 93 ? 8.474 -0.141 -10.072 1.00 87.50 93 PHE A C 1
ATOM 719 O O . PHE A 1 93 ? 9.174 -0.490 -11.021 1.00 87.50 93 PHE A O 1
ATOM 726 N N . SER A 1 94 ? 8.406 1.136 -9.684 1.00 88.12 94 SER A N 1
ATOM 727 C CA . SER A 1 94 ? 9.171 2.200 -10.338 1.00 88.12 94 SER A CA 1
ATOM 728 C C . SER A 1 94 ? 10.681 2.033 -10.155 1.00 88.12 94 SER A C 1
ATOM 730 O O . SER A 1 94 ? 11.443 2.341 -11.071 1.00 88.12 94 SER A O 1
ATOM 732 N N . GLU A 1 95 ? 11.120 1.557 -8.992 1.00 89.38 95 GLU A N 1
ATOM 733 C CA . GLU A 1 95 ? 12.531 1.316 -8.692 1.00 89.38 95 GLU A CA 1
ATOM 734 C C . GLU A 1 95 ? 13.083 0.111 -9.460 1.00 89.38 95 GLU A C 1
ATOM 736 O O . GLU A 1 95 ? 14.147 0.210 -10.075 1.00 89.38 95 GLU A O 1
ATOM 741 N N . ILE A 1 96 ? 12.322 -0.984 -9.511 1.00 92.00 96 ILE A N 1
ATOM 742 C CA . ILE A 1 96 ? 12.650 -2.171 -10.309 1.00 92.00 96 ILE A CA 1
ATOM 743 C C . ILE A 1 96 ? 12.712 -1.802 -11.792 1.00 92.00 96 ILE A C 1
ATOM 745 O O . ILE A 1 96 ? 13.687 -2.119 -12.471 1.00 92.00 96 ILE A O 1
ATOM 749 N N . LEU A 1 97 ? 11.707 -1.081 -12.300 1.00 89.94 97 LEU A N 1
ATOM 750 C CA . LEU A 1 97 ? 11.683 -0.663 -13.698 1.00 89.94 97 LEU A CA 1
ATOM 751 C C . LEU A 1 97 ? 12.891 0.216 -14.028 1.00 89.94 97 LEU A C 1
ATOM 753 O O . LEU A 1 97 ? 13.522 0.006 -15.062 1.00 89.94 97 LEU A O 1
ATOM 757 N N . TYR A 1 98 ? 13.250 1.158 -13.150 1.00 92.38 98 TYR A N 1
ATOM 758 C CA . TYR A 1 98 ? 14.443 1.989 -13.310 1.00 92.38 98 TYR A CA 1
ATOM 759 C C . TYR A 1 98 ? 15.735 1.161 -13.319 1.00 92.38 98 TYR A C 1
ATOM 761 O O . TYR A 1 98 ? 16.563 1.353 -14.207 1.00 92.38 98 TYR A O 1
ATOM 769 N N . SER A 1 99 ? 15.917 0.235 -12.372 1.00 93.75 99 SER A N 1
ATOM 770 C CA . SER A 1 99 ? 17.153 -0.551 -12.276 1.00 93.75 99 SER A CA 1
ATOM 771 C C . SER A 1 99 ? 17.337 -1.481 -13.479 1.00 93.75 99 SER A C 1
ATOM 773 O O . SER A 1 99 ? 18.434 -1.550 -14.040 1.00 93.75 99 SER A O 1
ATOM 775 N N . VAL A 1 100 ? 16.257 -2.126 -13.933 1.00 94.75 100 VAL A N 1
ATOM 776 C CA . VAL A 1 100 ? 16.269 -3.033 -15.087 1.00 94.75 100 VAL A CA 1
ATOM 777 C C . VAL A 1 100 ? 16.505 -2.258 -16.378 1.00 94.75 100 VAL A C 1
ATOM 779 O O . VAL A 1 100 ? 17.400 -2.609 -17.145 1.00 94.75 100 VAL A O 1
ATOM 782 N N . SER A 1 101 ? 15.747 -1.185 -16.620 1.00 93.88 101 SER A N 1
ATOM 783 C CA . SER A 1 101 ? 15.871 -0.393 -17.853 1.00 93.88 101 SER A CA 1
ATOM 784 C C . SER A 1 101 ? 17.222 0.309 -17.969 1.00 93.88 101 SER A C 1
ATOM 786 O O . SER A 1 101 ? 17.793 0.339 -19.059 1.00 93.88 101 SER A O 1
ATOM 788 N N . LEU A 1 102 ? 17.776 0.809 -16.860 1.00 94.62 102 LEU A N 1
ATOM 789 C CA . LEU A 1 102 ? 19.094 1.436 -16.857 1.00 94.62 102 LEU A CA 1
ATOM 790 C C . LEU A 1 102 ? 20.205 0.413 -17.110 1.00 94.62 102 LEU A C 1
ATOM 792 O O . LEU A 1 102 ? 21.054 0.646 -17.967 1.00 94.62 102 LEU A O 1
ATOM 796 N N . THR A 1 103 ? 20.187 -0.719 -16.399 1.00 95.88 103 THR A N 1
ATOM 797 C CA . THR A 1 103 ? 21.201 -1.776 -16.550 1.00 95.88 103 THR A CA 1
ATOM 798 C C . THR A 1 103 ? 21.169 -2.364 -17.956 1.00 95.88 103 THR A C 1
ATOM 800 O O . THR A 1 103 ? 22.203 -2.441 -18.620 1.00 95.88 103 THR A O 1
ATOM 803 N N . LEU A 1 104 ? 19.980 -2.733 -18.441 1.00 96.00 104 LEU A N 1
ATOM 804 C CA . LEU A 1 104 ? 19.821 -3.326 -19.765 1.00 96.00 104 LEU A CA 1
ATOM 805 C C . LEU A 1 104 ? 20.124 -2.311 -20.871 1.00 96.00 104 LEU A C 1
ATOM 807 O O . LEU A 1 104 ? 20.829 -2.635 -21.821 1.00 96.00 104 LEU A O 1
ATOM 811 N N . GLY A 1 105 ? 19.647 -1.072 -20.736 1.00 95.44 105 GLY A N 1
ATOM 812 C CA . GLY A 1 105 ? 19.925 -0.011 -21.698 1.00 95.44 105 GLY A CA 1
ATOM 813 C C . GLY A 1 105 ? 21.419 0.301 -21.805 1.00 95.44 105 GLY A C 1
ATOM 814 O O . GLY A 1 105 ? 21.957 0.353 -22.910 1.00 95.44 105 GLY A O 1
ATOM 815 N N . ALA A 1 106 ? 22.115 0.421 -20.670 1.00 95.31 106 ALA A N 1
ATOM 816 C CA . ALA A 1 106 ? 23.561 0.632 -20.638 1.00 95.31 106 ALA A CA 1
ATOM 817 C C . ALA A 1 106 ? 24.335 -0.558 -21.225 1.00 95.31 106 ALA A C 1
ATOM 819 O O . ALA A 1 106 ? 25.273 -0.354 -21.997 1.00 95.31 106 ALA A O 1
ATOM 820 N N . ALA A 1 107 ? 23.918 -1.792 -20.920 1.00 96.19 107 ALA A N 1
ATOM 821 C CA . ALA A 1 107 ? 24.514 -2.994 -21.495 1.00 96.19 107 ALA A CA 1
ATOM 822 C C . ALA A 1 107 ? 24.361 -3.022 -23.024 1.00 96.19 107 ALA A C 1
ATOM 824 O O . ALA A 1 107 ? 25.346 -3.232 -23.726 1.00 96.19 107 ALA A O 1
ATOM 825 N N . LEU A 1 108 ? 23.162 -2.740 -23.549 1.00 94.50 108 LEU A N 1
ATOM 826 C CA . LEU A 1 108 ? 22.897 -2.699 -24.991 1.00 94.50 108 LEU A CA 1
ATOM 827 C C . LEU A 1 108 ? 23.739 -1.633 -25.708 1.00 94.50 108 LEU A C 1
ATOM 829 O O . LEU A 1 108 ? 24.317 -1.915 -26.755 1.00 94.50 108 LEU A O 1
ATOM 833 N N . ILE A 1 109 ? 23.868 -0.435 -25.128 1.00 94.50 109 ILE A N 1
ATOM 834 C CA . ILE A 1 109 ? 24.747 0.619 -25.664 1.00 94.50 109 ILE A CA 1
ATOM 835 C C . ILE A 1 109 ? 26.212 0.161 -25.652 1.00 94.50 109 ILE A C 1
ATOM 837 O O . ILE A 1 109 ? 26.930 0.381 -26.625 1.00 94.50 109 ILE A O 1
ATOM 841 N N . GLY A 1 110 ? 26.653 -0.490 -24.572 1.00 93.25 110 GLY A N 1
ATOM 842 C CA . GLY A 1 110 ? 28.026 -0.971 -24.421 1.00 93.25 110 GLY A CA 1
ATOM 843 C C . GLY A 1 110 ? 28.401 -2.084 -25.403 1.00 93.25 110 GLY A C 1
ATOM 844 O O . GLY A 1 110 ? 29.517 -2.085 -25.918 1.00 93.25 110 GLY A O 1
ATOM 845 N N . ILE A 1 111 ? 27.477 -3.006 -25.705 1.00 92.81 111 ILE A N 1
ATOM 846 C CA . ILE A 1 111 ? 27.726 -4.099 -26.663 1.00 92.81 111 ILE A CA 1
ATOM 847 C C . ILE A 1 111 ? 27.539 -3.675 -28.122 1.00 92.81 111 ILE A C 1
ATOM 849 O O . ILE A 1 111 ? 28.098 -4.322 -29.006 1.00 92.81 111 ILE A O 1
ATOM 853 N N . ALA A 1 112 ? 26.784 -2.605 -28.395 1.00 90.88 112 ALA A N 1
ATOM 854 C CA . ALA A 1 112 ? 26.503 -2.126 -29.748 1.00 90.88 112 ALA A CA 1
ATOM 855 C C . ALA A 1 112 ? 27.754 -1.995 -30.649 1.00 90.88 112 ALA A C 1
ATOM 857 O O . ALA A 1 112 ? 27.722 -2.540 -31.754 1.00 90.88 112 ALA A O 1
ATOM 858 N N . PRO A 1 113 ? 28.873 -1.364 -30.223 1.00 88.00 113 PRO A N 1
ATOM 859 C CA . PRO A 1 113 ? 30.078 -1.276 -31.054 1.00 88.00 113 PRO A CA 1
ATOM 860 C C . PRO A 1 113 ? 30.802 -2.619 -31.244 1.00 88.00 113 PRO A C 1
ATOM 862 O O . PRO A 1 113 ? 31.609 -2.742 -32.160 1.00 88.00 113 PRO A O 1
ATOM 865 N N . SER A 1 114 ? 30.534 -3.630 -30.409 1.00 88.44 114 SER A N 1
ATOM 866 C CA . SER A 1 114 ? 31.163 -4.957 -30.506 1.00 88.44 114 SER A CA 1
ATOM 867 C C . SER A 1 114 ? 30.515 -5.854 -31.568 1.00 88.44 114 SER A C 1
ATOM 869 O O . SER A 1 114 ? 31.056 -6.913 -31.896 1.00 88.44 114 SER A O 1
ATOM 871 N N . ILE A 1 115 ? 29.357 -5.468 -32.110 1.00 88.69 115 ILE A N 1
ATOM 872 C CA . ILE A 1 115 ? 28.639 -6.245 -33.121 1.00 88.69 115 ILE A CA 1
ATOM 873 C C . ILE A 1 115 ? 29.294 -6.005 -34.486 1.00 88.69 115 ILE A C 1
ATOM 875 O O . ILE A 1 115 ? 29.037 -5.009 -35.160 1.00 88.69 115 ILE A O 1
ATOM 879 N N . SER A 1 116 ? 30.126 -6.954 -34.920 1.00 78.44 116 SER A N 1
ATOM 880 C CA . SER A 1 116 ? 30.719 -6.972 -36.263 1.00 78.44 116 SER A CA 1
ATOM 881 C C . SER A 1 116 ? 29.690 -7.460 -37.287 1.00 78.44 116 SER A C 1
ATOM 883 O O . SER A 1 116 ? 29.691 -8.616 -37.699 1.00 78.44 116 SER A O 1
ATOM 885 N N . SER A 1 117 ? 28.747 -6.596 -37.658 1.00 78.00 117 SER A N 1
ATOM 886 C CA . SER A 1 117 ? 27.764 -6.859 -38.715 1.00 78.00 117 SER A CA 1
ATOM 887 C C . SER A 1 117 ? 27.753 -5.702 -39.715 1.00 78.00 117 SER A C 1
ATOM 889 O O . SER A 1 117 ? 27.658 -4.556 -39.287 1.00 78.00 117 SER A O 1
ATOM 891 N N . PRO A 1 118 ? 27.793 -5.967 -41.036 1.00 71.69 118 PRO A N 1
ATOM 892 C CA . PRO A 1 118 ? 27.814 -4.919 -42.065 1.00 71.69 118 PRO A CA 1
ATOM 893 C C . PRO A 1 118 ? 26.462 -4.199 -42.253 1.00 71.69 118 PRO A C 1
ATOM 895 O O . PRO A 1 118 ? 26.357 -3.286 -43.066 1.00 71.69 118 PRO A O 1
ATOM 898 N N . ASN A 1 119 ? 25.424 -4.613 -41.518 1.00 81.75 119 ASN A N 1
ATOM 899 C CA . ASN A 1 119 ? 24.059 -4.089 -41.603 1.00 81.75 119 ASN A CA 1
ATOM 900 C C . ASN A 1 119 ? 23.783 -3.014 -40.537 1.00 81.75 119 ASN A C 1
ATOM 902 O O . ASN A 1 119 ? 24.611 -2.742 -39.678 1.00 81.75 119 ASN A O 1
ATOM 906 N N . TYR A 1 120 ? 22.559 -2.480 -40.510 1.00 80.88 120 TYR A N 1
ATOM 907 C CA . TYR A 1 120 ? 22.075 -1.512 -39.508 1.00 80.88 120 TYR A CA 1
ATOM 908 C C . TYR A 1 120 ? 21.926 -2.063 -38.068 1.00 80.88 120 TYR A C 1
ATOM 910 O O . TYR A 1 120 ? 21.457 -1.353 -37.180 1.00 80.88 120 TYR A O 1
ATOM 918 N N . ALA A 1 121 ? 22.319 -3.314 -37.816 1.00 84.25 121 ALA A N 1
ATOM 919 C CA . ALA A 1 121 ? 22.161 -4.007 -36.535 1.00 84.25 121 ALA A CA 1
ATOM 920 C C . ALA A 1 121 ? 22.823 -3.307 -35.319 1.00 84.25 121 ALA A C 1
ATOM 922 O O . ALA A 1 121 ? 22.118 -3.097 -34.331 1.00 84.25 121 ALA A O 1
ATOM 923 N N . PRO A 1 122 ? 24.108 -2.887 -35.348 1.00 87.56 122 PRO A N 1
ATOM 924 C CA . PRO A 1 122 ? 24.734 -2.194 -34.215 1.00 87.56 122 PRO A CA 1
ATOM 925 C C . PRO A 1 122 ? 24.060 -0.852 -33.898 1.00 87.56 122 PRO A C 1
ATOM 927 O O . PRO A 1 122 ? 23.845 -0.525 -32.732 1.00 87.56 122 PRO A O 1
ATOM 930 N N . ALA A 1 123 ? 23.659 -0.096 -34.927 1.00 90.12 123 ALA A N 1
ATOM 931 C CA . ALA A 1 123 ? 22.956 1.172 -34.749 1.00 90.12 123 ALA A CA 1
ATOM 932 C C . ALA A 1 123 ? 21.570 0.971 -34.113 1.00 90.12 123 ALA A C 1
ATOM 934 O O . ALA A 1 123 ? 21.209 1.694 -33.186 1.00 90.12 123 ALA A O 1
ATOM 935 N N . ALA A 1 124 ? 20.815 -0.038 -34.557 1.00 91.00 124 ALA A N 1
ATOM 936 C CA . ALA A 1 124 ? 19.506 -0.360 -33.992 1.00 91.00 124 ALA A CA 1
ATOM 937 C C . ALA A 1 124 ? 19.594 -0.756 -32.507 1.00 91.00 124 ALA A C 1
ATOM 939 O O . ALA A 1 124 ? 18.826 -0.246 -31.692 1.00 91.00 124 ALA A O 1
ATOM 940 N N . VAL A 1 125 ? 20.563 -1.603 -32.136 1.00 92.56 125 VAL A N 1
ATOM 941 C CA . VAL A 1 125 ? 20.797 -2.013 -30.739 1.00 92.56 125 VAL A CA 1
ATOM 942 C C . VAL A 1 125 ? 21.168 -0.814 -29.860 1.00 92.56 125 VAL A C 1
ATOM 944 O O . VAL A 1 125 ? 20.610 -0.655 -28.773 1.00 92.56 125 VAL A O 1
ATOM 947 N N . GLY A 1 126 ? 22.043 0.072 -30.349 1.00 92.69 126 GLY A N 1
ATOM 948 C CA . GLY A 1 126 ? 22.415 1.298 -29.641 1.00 92.69 126 GLY A CA 1
ATOM 949 C C . GLY A 1 126 ? 21.237 2.256 -29.429 1.00 92.69 126 GLY A C 1
ATOM 950 O O . GLY A 1 126 ? 21.091 2.807 -28.341 1.00 92.69 126 GLY A O 1
ATOM 951 N N . ILE A 1 127 ? 20.358 2.417 -30.427 1.00 93.94 127 ILE A N 1
ATOM 952 C CA . ILE A 1 127 ? 19.157 3.264 -30.318 1.00 93.94 127 ILE A CA 1
ATOM 953 C C . ILE A 1 127 ? 18.174 2.694 -29.291 1.00 93.94 127 ILE A C 1
ATOM 955 O O . ILE A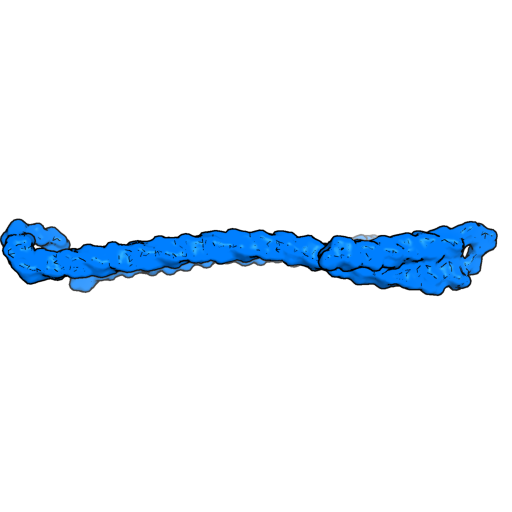 1 127 ? 17.672 3.440 -28.454 1.00 93.94 127 ILE A O 1
ATOM 959 N N . ILE A 1 128 ? 17.920 1.383 -29.317 1.00 93.81 128 ILE A N 1
ATOM 960 C CA . ILE A 1 128 ? 17.032 0.725 -28.346 1.00 93.81 128 ILE A CA 1
ATOM 961 C C . ILE A 1 128 ? 17.589 0.878 -26.926 1.00 93.81 128 ILE A C 1
ATOM 963 O O . ILE A 1 128 ? 16.853 1.252 -26.013 1.00 93.81 128 ILE A O 1
ATOM 967 N N . GLY A 1 129 ? 18.896 0.661 -26.745 1.00 94.25 129 GLY A N 1
ATOM 968 C CA . GLY A 1 129 ? 19.561 0.887 -25.463 1.00 94.25 129 GLY A CA 1
ATOM 969 C C . GLY A 1 129 ? 19.462 2.345 -25.002 1.00 94.25 129 GLY A C 1
ATOM 970 O O . GLY A 1 129 ? 19.114 2.607 -23.852 1.00 94.25 129 GLY A O 1
ATOM 971 N N . GLY A 1 130 ? 19.670 3.299 -25.915 1.00 94.50 130 GLY A N 1
ATOM 972 C CA . GLY A 1 130 ? 19.507 4.732 -25.664 1.00 94.50 130 GLY A CA 1
ATOM 973 C C . GLY A 1 130 ? 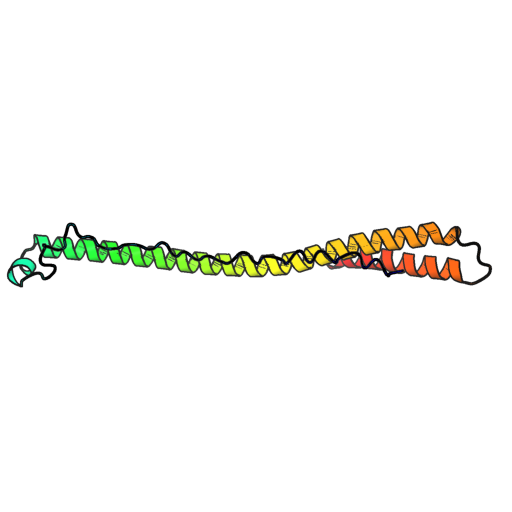18.094 5.104 -25.214 1.00 94.50 130 GLY A C 1
ATOM 974 O O . GLY A 1 130 ? 17.932 5.810 -24.220 1.00 94.50 130 GLY A O 1
ATOM 975 N N . LEU A 1 131 ? 17.067 4.584 -25.893 1.00 95.25 131 LEU A N 1
ATOM 976 C CA . LEU A 1 131 ? 15.666 4.803 -25.528 1.00 95.25 131 LEU A CA 1
ATOM 977 C C . LEU A 1 131 ? 15.333 4.233 -24.146 1.00 95.25 131 LEU A C 1
ATOM 979 O O . LEU A 1 131 ? 14.632 4.893 -23.381 1.00 95.25 131 LEU A O 1
ATOM 983 N N . LEU A 1 132 ? 15.859 3.054 -23.797 1.00 94.12 132 LEU A N 1
ATOM 984 C CA . LEU A 1 132 ? 15.673 2.468 -22.466 1.00 94.12 132 LEU A CA 1
ATOM 985 C C . LEU A 1 132 ? 16.301 3.329 -21.366 1.00 94.12 132 LEU A C 1
ATOM 987 O O . LEU A 1 132 ? 15.645 3.588 -20.360 1.00 94.12 132 LEU A O 1
ATOM 991 N N . VAL A 1 133 ? 17.527 3.827 -21.566 1.00 95.19 133 VAL A N 1
ATOM 992 C CA . VAL A 1 133 ? 18.195 4.708 -20.591 1.00 95.19 133 VAL A CA 1
ATOM 993 C C . VAL A 1 133 ? 17.447 6.033 -20.441 1.00 95.19 133 VAL A C 1
ATOM 995 O O . VAL A 1 133 ? 17.187 6.469 -19.320 1.00 95.19 133 VAL A O 1
ATOM 998 N N . ILE A 1 134 ? 17.057 6.668 -21.551 1.00 93.94 134 ILE A N 1
ATOM 999 C CA . ILE A 1 134 ? 16.291 7.923 -21.525 1.00 93.94 134 ILE A CA 1
ATOM 1000 C C . ILE A 1 134 ? 14.944 7.706 -20.824 1.00 93.94 134 ILE A C 1
ATOM 1002 O O . ILE A 1 134 ? 14.575 8.485 -19.945 1.00 93.94 134 ILE A O 1
ATOM 1006 N N . GLY A 1 135 ? 14.241 6.621 -21.157 1.00 91.62 135 GLY A N 1
ATOM 1007 C CA . GLY A 1 135 ? 12.987 6.237 -20.514 1.00 91.62 135 GLY A CA 1
ATOM 1008 C C . GLY A 1 135 ? 13.141 6.025 -19.007 1.00 91.62 135 GLY A C 1
ATOM 1009 O O . GLY A 1 135 ? 12.328 6.537 -18.240 1.00 91.62 135 GLY A O 1
ATOM 1010 N N . ALA A 1 136 ? 14.215 5.359 -18.572 1.00 91.12 136 ALA A N 1
ATOM 1011 C CA . ALA A 1 136 ? 14.532 5.153 -17.159 1.00 91.12 136 ALA A CA 1
ATOM 1012 C C . ALA A 1 136 ? 14.711 6.484 -16.413 1.00 91.12 136 ALA A C 1
ATOM 1014 O O . ALA A 1 136 ? 14.127 6.703 -15.349 1.00 91.12 136 ALA A O 1
ATOM 1015 N N . VAL A 1 137 ? 15.506 7.395 -16.983 1.00 90.19 137 VAL A N 1
ATOM 1016 C CA . VAL A 1 137 ? 15.787 8.708 -16.387 1.00 90.19 137 VAL A CA 1
ATOM 1017 C C . VAL A 1 137 ? 14.509 9.539 -16.289 1.00 90.19 137 VAL A C 1
ATOM 1019 O O . VAL A 1 137 ? 14.221 10.077 -15.221 1.00 90.19 137 VAL A O 1
ATOM 1022 N N . ILE A 1 138 ? 13.705 9.595 -17.355 1.00 89.56 138 ILE A N 1
ATOM 1023 C CA . ILE A 1 138 ? 12.427 10.320 -17.351 1.00 89.56 138 ILE A CA 1
ATOM 1024 C C . ILE A 1 138 ? 11.473 9.719 -16.315 1.00 89.56 138 ILE A C 1
ATOM 1026 O O . ILE A 1 138 ? 10.916 10.458 -15.506 1.00 89.56 138 ILE A O 1
ATOM 1030 N N . ALA A 1 139 ? 11.319 8.393 -16.283 1.00 85.56 139 ALA A N 1
ATOM 1031 C CA . ALA A 1 139 ? 10.440 7.717 -15.330 1.00 85.56 139 ALA A CA 1
ATOM 1032 C C . ALA A 1 139 ? 10.814 8.026 -13.872 1.00 85.56 139 ALA A C 1
ATOM 1034 O O . ALA A 1 139 ? 9.929 8.222 -13.040 1.00 85.56 139 ALA A O 1
ATOM 1035 N N . LYS A 1 140 ? 12.115 8.133 -13.569 1.00 83.50 140 LYS A N 1
ATOM 1036 C CA . LYS A 1 140 ? 12.609 8.482 -12.232 1.00 83.50 140 LYS A CA 1
ATOM 1037 C C . LYS A 1 140 ? 12.434 9.961 -11.884 1.00 83.50 140 LYS A C 1
ATOM 1039 O O . LYS A 1 140 ? 12.194 10.275 -10.724 1.00 83.50 140 LYS A O 1
ATOM 1044 N N . VAL A 1 141 ? 12.569 10.865 -12.856 1.00 85.19 141 VAL A N 1
ATOM 1045 C CA . VAL A 1 141 ? 12.459 12.318 -12.633 1.00 85.19 141 VAL A CA 1
ATOM 1046 C C . VAL A 1 141 ? 11.002 12.776 -12.547 1.00 85.19 141 VAL A C 1
ATOM 1048 O O . VAL A 1 141 ? 10.695 13.637 -11.734 1.00 85.19 141 VAL A O 1
ATOM 1051 N N . VAL A 1 142 ? 10.098 12.195 -13.342 1.00 80.81 142 VAL A N 1
ATOM 1052 C CA . VAL A 1 142 ? 8.677 12.595 -13.389 1.00 80.81 142 VAL A CA 1
ATOM 1053 C C . VAL A 1 142 ? 7.880 12.085 -12.183 1.00 80.81 142 VAL A C 1
ATOM 1055 O O . VAL A 1 142 ? 6.915 12.724 -11.780 1.00 80.81 142 VAL A O 1
ATOM 1058 N N . LYS A 1 143 ? 8.268 10.946 -11.597 1.00 67.06 143 LYS A N 1
ATOM 1059 C CA . LYS A 1 143 ? 7.627 10.384 -10.393 1.00 67.06 143 LYS A CA 1
ATOM 1060 C C . LYS A 1 143 ? 8.263 10.844 -9.072 1.00 67.06 143 LYS A C 1
ATOM 1062 O O . LYS A 1 143 ? 7.912 10.295 -8.027 1.00 67.06 143 LYS A O 1
ATOM 1067 N N . LYS A 1 144 ? 9.209 11.785 -9.121 1.00 52.94 144 LYS A N 1
ATOM 1068 C CA . LYS A 1 144 ? 9.841 12.358 -7.930 1.00 52.94 144 LYS A CA 1
ATOM 1069 C C . LYS A 1 144 ? 8.977 13.449 -7.304 1.00 52.94 144 LYS A C 1
ATOM 1071 O O . LYS A 1 144 ? 8.322 14.184 -8.071 1.00 52.94 144 LYS A O 1
#

Sequence (144 aa):
MSIDNEDYDSEADVEPASAEEAPHIKSSRKAFSKLATELSDKDLSSSGVQKMLLAEITRLESAVLRAEGFAMKFHNSDKECAVLREKEKTFLFSEILYSVSLTLGAALIGIAPSISSPNYAPAAVGIIGGLLVIGAVIAKVVKK